Protein AF-A0A2V6LLT9-F1 (afdb_monomer)

pLDDT: mean 80.74, std 19.32, range [32.03, 98.5]

Mean predicted aligned error: 10.78 Å

Solvent-accessible surface area (backbone atoms only — not comparable to full-atom values): 9450 Å² total; per-residue (Å²): 136,82,81,77,74,79,48,77,53,48,68,46,32,40,30,73,64,43,74,50,76,78,40,70,32,91,60,47,46,80,47,66,56,68,59,28,64,49,43,98,87,70,46,30,59,58,36,36,39,42,42,80,64,86,60,59,28,37,36,35,28,52,43,62,43,64,90,54,88,92,55,76,68,44,89,43,55,33,38,48,73,40,81,64,55,72,69,53,44,52,29,31,70,67,47,40,85,53,18,36,36,25,70,44,46,79,47,93,55,100,63,61,52,29,30,44,42,53,33,30,43,65,90,44,70,48,38,30,33,39,43,31,29,39,72,45,54,45,66,62,81,84,80,80,83,80,82,85,83,77,88,81,85,82,84,80,79,82,78,134

Foldseek 3Di:
DDPPDDQAFWFFKKAPKDWFFPDADPQWDKDADRMFGQDPVRWYWGIKIDGVDDDKIKTFIQQQQDPDPPDDGDGWGFIAIDPDDPVQRVCLCVVHQFFYFRTWAWDDDPAATKTWTWTTDNVDTGTTTMIGIHTDGRHDDDDDDDDDDDDDDDDDDDDD

Secondary structure (DSSP, 8-state):
-------EEEEEEEEEEEEEEEEE-TTEEEE--SEEEPPTTS-EEEEEEEESSSS-EEEEEEE---SSTTPPPP-EEEEEEESS-HHHHHHHHHT-TT-B-SB-EEE--SSSEEEEEEEE-SS-EEEEEEEEEEEEEEE---------------------

Structure (mmCIF, N/CA/C/O backbone):
data_AF-A0A2V6LLT9-F1
#
_entry.id   AF-A0A2V6LLT9-F1
#
loop_
_atom_site.group_PDB
_atom_site.id
_atom_site.type_symbol
_atom_site.label_atom_id
_atom_site.label_alt_id
_atom_site.label_comp_id
_atom_site.label_asym_id
_atom_site.label_entity_id
_atom_site.label_seq_id
_atom_site.pdbx_PDB_ins_code
_atom_site.Cartn_x
_atom_site.Cartn_y
_atom_site.Cartn_z
_atom_site.occupancy
_atom_site.B_iso_or_equiv
_atom_site.auth_seq_id
_atom_site.auth_comp_id
_atom_site.auth_asym_id
_atom_site.auth_atom_id
_atom_site.pdbx_PDB_model_num
ATOM 1 N N . MET A 1 1 ? 2.836 20.882 -29.263 1.00 32.03 1 MET A N 1
ATOM 2 C CA . MET A 1 1 ? 4.235 20.520 -28.957 1.00 32.03 1 MET A CA 1
ATOM 3 C C . MET A 1 1 ? 4.190 19.312 -28.043 1.00 32.03 1 MET A C 1
ATOM 5 O O . MET A 1 1 ? 3.667 19.417 -26.946 1.00 32.03 1 MET A O 1
ATOM 9 N N . THR A 1 2 ? 4.585 18.147 -28.542 1.00 34.12 2 THR A N 1
ATOM 10 C CA . THR A 1 2 ? 4.606 16.889 -27.787 1.00 34.12 2 THR A CA 1
ATOM 11 C C . THR A 1 2 ? 5.863 16.842 -26.930 1.00 34.12 2 THR A C 1
ATOM 13 O O . THR A 1 2 ? 6.966 16.782 -27.475 1.00 34.12 2 THR A O 1
ATOM 16 N N . ASP A 1 3 ? 5.696 16.882 -25.608 1.00 36.44 3 ASP A N 1
ATOM 17 C CA . ASP A 1 3 ? 6.772 16.623 -24.653 1.00 36.44 3 ASP A CA 1
ATOM 18 C C . ASP A 1 3 ? 7.380 15.249 -24.947 1.00 36.44 3 ASP A C 1
ATOM 20 O O . ASP A 1 3 ? 6.751 14.207 -24.742 1.00 36.44 3 ASP A O 1
ATOM 24 N N . LYS A 1 4 ? 8.617 15.239 -25.451 1.00 43.00 4 LYS A N 1
ATOM 25 C CA . LYS A 1 4 ? 9.421 14.020 -25.515 1.00 43.00 4 LYS A CA 1
ATOM 26 C C . LYS A 1 4 ? 9.695 13.589 -24.077 1.00 43.00 4 LYS A C 1
ATOM 28 O O . LYS A 1 4 ? 10.545 14.164 -23.399 1.00 43.00 4 LYS A O 1
ATOM 33 N N . GLN A 1 5 ? 8.946 12.591 -23.612 1.00 51.34 5 GLN A N 1
ATOM 34 C CA . GLN A 1 5 ? 9.247 11.866 -22.382 1.00 51.34 5 GLN A CA 1
ATOM 35 C C . GLN A 1 5 ? 10.705 11.400 -22.456 1.00 51.34 5 GLN A C 1
ATOM 37 O O . GLN A 1 5 ? 11.054 10.625 -23.340 1.00 51.34 5 GLN A O 1
ATOM 42 N N . LYS A 1 6 ? 11.563 11.916 -21.569 1.00 47.34 6 LYS A N 1
ATOM 43 C CA . LYS A 1 6 ? 12.966 11.493 -21.474 1.00 47.34 6 LYS A CA 1
ATOM 44 C C . LYS A 1 6 ? 13.022 9.980 -21.220 1.00 47.34 6 LYS A C 1
ATOM 46 O O . LYS A 1 6 ? 12.434 9.502 -20.255 1.00 47.34 6 LYS A O 1
ATOM 51 N N . GLU A 1 7 ? 13.713 9.253 -22.091 1.00 50.75 7 GLU A N 1
ATOM 52 C CA . GLU A 1 7 ? 13.955 7.807 -22.000 1.00 50.75 7 GLU A CA 1
ATOM 53 C C . GLU A 1 7 ? 15.229 7.567 -21.176 1.00 50.75 7 GLU A C 1
ATOM 55 O O . GLU A 1 7 ? 16.311 7.351 -21.712 1.00 50.75 7 GLU A O 1
ATOM 60 N N . ASP A 1 8 ? 15.117 7.707 -19.854 1.00 58.00 8 ASP A N 1
ATOM 61 C CA . ASP A 1 8 ? 16.240 7.755 -18.903 1.00 58.00 8 ASP A CA 1
ATOM 62 C C . ASP A 1 8 ? 16.444 6.453 -18.098 1.00 58.00 8 ASP A C 1
ATOM 64 O O . ASP A 1 8 ? 17.200 6.436 -17.129 1.00 58.00 8 ASP A O 1
ATOM 68 N N . GLY A 1 9 ? 15.780 5.354 -18.474 1.00 56.50 9 GLY A N 1
ATOM 69 C CA . GLY A 1 9 ? 15.863 4.060 -17.782 1.00 56.50 9 GLY A CA 1
ATOM 70 C C . GLY A 1 9 ? 14.919 3.913 -16.581 1.00 56.50 9 GLY A C 1
ATOM 71 O O . GLY A 1 9 ? 14.939 2.880 -15.896 1.00 56.50 9 GLY A O 1
ATOM 72 N N . LYS A 1 10 ? 14.058 4.902 -16.307 1.00 67.44 10 LYS A N 1
ATOM 73 C CA . LYS A 1 10 ? 13.124 4.860 -15.172 1.00 67.44 10 LYS A CA 1
ATOM 74 C C . LYS A 1 10 ? 11.855 4.076 -15.444 1.00 67.44 10 LYS A C 1
ATOM 76 O O . LYS A 1 10 ? 11.431 3.896 -16.586 1.00 67.44 10 LYS A O 1
ATOM 81 N N . ALA A 1 11 ? 11.255 3.596 -14.353 1.00 70.69 11 ALA A N 1
ATOM 82 C CA . ALA A 1 11 ? 9.984 2.892 -14.402 1.00 70.69 11 ALA A CA 1
ATOM 83 C C . ALA A 1 11 ? 8.877 3.856 -14.843 1.00 70.69 11 ALA A C 1
ATOM 85 O O . ALA A 1 11 ? 8.696 4.916 -14.249 1.00 70.69 11 ALA A O 1
ATOM 86 N N . PHE A 1 12 ? 8.160 3.475 -15.890 1.00 76.88 12 PHE A N 1
ATOM 87 C CA . PHE A 1 12 ? 7.071 4.238 -16.490 1.00 76.88 12 PHE A CA 1
ATOM 88 C C . PHE A 1 12 ? 5.708 3.587 -16.235 1.00 76.88 12 PHE A C 1
ATOM 90 O O . PHE A 1 12 ? 4.675 4.240 -16.359 1.00 76.88 12 PHE A O 1
ATOM 97 N N . GLU A 1 13 ? 5.711 2.307 -15.867 1.00 83.88 13 GLU A N 1
ATOM 98 C CA . GLU A 1 13 ? 4.502 1.512 -15.717 1.00 83.88 13 GLU A CA 1
ATOM 99 C C . GLU A 1 13 ? 4.680 0.444 -14.638 1.00 83.88 13 GLU A C 1
ATOM 101 O O . GLU A 1 13 ? 5.763 -0.143 -14.521 1.00 83.88 13 GLU A O 1
ATOM 106 N N . THR A 1 14 ? 3.611 0.169 -13.890 1.00 85.88 14 THR A N 1
ATOM 107 C CA . THR A 1 14 ? 3.461 -1.062 -13.105 1.00 85.88 14 THR A CA 1
ATOM 108 C C . THR A 1 14 ? 2.430 -1.963 -13.776 1.00 85.88 14 THR A C 1
ATOM 110 O O . THR A 1 14 ? 1.358 -1.503 -14.165 1.00 85.88 14 THR A O 1
ATOM 113 N N . PHE A 1 15 ? 2.757 -3.243 -13.936 1.00 88.19 15 PHE A N 1
ATOM 114 C CA . PHE A 1 15 ? 1.895 -4.219 -14.608 1.00 88.19 15 PHE A CA 1
ATOM 115 C C . PHE A 1 15 ? 2.006 -5.596 -13.947 1.00 88.19 15 PHE A C 1
ATOM 117 O O . PHE A 1 15 ? 2.871 -5.808 -13.094 1.00 88.19 15 PHE A O 1
ATOM 124 N N . ASN A 1 16 ? 1.117 -6.524 -14.321 1.00 90.06 16 ASN A N 1
ATOM 125 C CA . ASN A 1 16 ? 0.980 -7.844 -13.684 1.00 90.06 16 ASN A CA 1
ATOM 126 C C . ASN A 1 16 ? 0.833 -7.736 -12.157 1.00 90.06 16 ASN A C 1
ATOM 128 O O . ASN A 1 16 ? 1.507 -8.429 -11.401 1.00 90.06 16 ASN A O 1
ATOM 132 N N . ILE A 1 17 ? -0.017 -6.809 -11.702 1.00 91.81 17 ILE A N 1
ATOM 133 C CA . ILE A 1 17 ? -0.209 -6.561 -10.273 1.00 91.81 17 ILE A CA 1
ATOM 134 C C . ILE A 1 17 ? -1.022 -7.704 -9.661 1.00 91.81 17 ILE A C 1
ATOM 136 O O . ILE A 1 17 ? -2.233 -7.839 -9.875 1.00 91.81 17 ILE A O 1
ATOM 140 N N . GLU A 1 18 ? -0.365 -8.494 -8.829 1.00 93.62 18 GLU A N 1
ATOM 141 C CA . GLU A 1 18 ? -0.937 -9.571 -8.034 1.00 93.62 18 GLU A CA 1
ATOM 142 C C . GLU A 1 18 ? -0.957 -9.150 -6.566 1.00 93.62 18 GLU A C 1
ATOM 144 O O . GLU A 1 18 ? 0.010 -8.596 -6.047 1.00 93.62 18 GLU A O 1
ATOM 149 N N . ILE A 1 19 ? -2.092 -9.365 -5.902 1.00 95.50 19 ILE A N 1
ATOM 150 C CA . ILE A 1 19 ? -2.247 -9.045 -4.483 1.00 95.50 19 ILE A CA 1
ATOM 151 C C . ILE A 1 19 ? -2.846 -10.274 -3.830 1.00 95.50 19 ILE A C 1
ATOM 153 O O . ILE A 1 19 ? -3.975 -10.642 -4.152 1.00 95.50 19 ILE A O 1
ATOM 157 N N . ASP A 1 20 ? -2.065 -10.895 -2.959 1.00 96.69 20 ASP A N 1
ATOM 158 C CA . ASP A 1 20 ? -2.489 -12.015 -2.136 1.00 96.69 20 ASP A CA 1
ATOM 159 C C . ASP A 1 20 ? -2.851 -11.477 -0.753 1.00 96.69 20 ASP A C 1
ATOM 161 O O . ASP A 1 20 ? -2.015 -10.874 -0.074 1.00 96.69 20 ASP A O 1
ATOM 165 N N . VAL A 1 21 ? -4.120 -11.618 -0.381 1.00 98.00 21 VAL A N 1
ATOM 166 C CA . VAL A 1 21 ? -4.707 -10.977 0.795 1.00 98.00 21 VAL A CA 1
ATOM 167 C C . VAL A 1 21 ? -4.822 -12.001 1.909 1.00 98.00 21 VAL A C 1
ATOM 169 O O . VAL A 1 21 ? -5.647 -12.907 1.851 1.00 98.00 21 VAL A O 1
ATOM 172 N N . THR A 1 22 ? -4.038 -11.811 2.964 1.00 98.38 22 THR A N 1
ATOM 173 C CA . THR A 1 22 ? -4.168 -12.580 4.208 1.00 98.38 22 THR A CA 1
ATOM 174 C C . THR A 1 22 ? -5.267 -11.996 5.093 1.00 98.38 22 THR A C 1
ATOM 176 O O . THR A 1 22 ? -5.995 -12.726 5.760 1.00 98.38 22 THR A O 1
ATOM 179 N N . TYR A 1 23 ? -5.413 -10.671 5.092 1.00 98.44 23 TYR A N 1
ATOM 180 C CA . TYR A 1 23 ? -6.465 -9.968 5.811 1.00 98.44 23 TYR A CA 1
ATOM 181 C C . TYR A 1 23 ? -6.826 -8.661 5.102 1.00 98.44 23 TYR A C 1
ATOM 183 O O . TYR A 1 23 ? -5.951 -7.873 4.743 1.00 98.44 23 TYR A O 1
ATOM 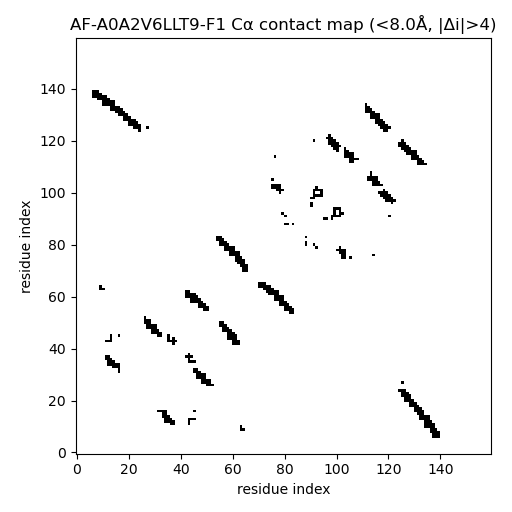191 N N . LEU A 1 24 ? -8.123 -8.395 4.979 1.00 98.31 24 LEU A N 1
ATOM 192 C CA . LEU A 1 24 ? -8.667 -7.098 4.597 1.00 98.31 24 LEU A CA 1
ATOM 193 C C . LEU A 1 24 ? -9.765 -6.741 5.590 1.00 98.31 24 LEU A C 1
ATOM 195 O O . LEU A 1 24 ? -10.681 -7.529 5.826 1.00 98.31 24 LEU A O 1
ATOM 199 N N . ASN A 1 25 ? -9.667 -5.552 6.171 1.00 97.88 25 ASN A N 1
ATOM 200 C CA . ASN A 1 25 ? -10.706 -5.044 7.045 1.00 97.88 25 ASN A CA 1
ATOM 201 C C . ASN A 1 25 ? -12.040 -4.952 6.275 1.00 97.88 25 ASN A C 1
ATOM 203 O O . ASN A 1 25 ? -12.059 -4.344 5.204 1.00 97.88 25 ASN A O 1
ATOM 207 N N . PRO A 1 26 ? -13.163 -5.484 6.798 1.00 96.81 26 PRO A N 1
ATOM 208 C CA . PRO A 1 26 ? -14.447 -5.497 6.087 1.00 96.81 26 PRO A CA 1
ATOM 209 C C . PRO A 1 26 ? -14.983 -4.112 5.701 1.00 96.81 26 PRO A C 1
ATOM 211 O O . PRO A 1 26 ? -15.849 -3.998 4.837 1.00 96.81 26 PRO A O 1
ATOM 214 N N . ARG A 1 27 ? -14.483 -3.046 6.339 1.00 96.56 27 ARG A N 1
ATOM 215 C CA . ARG A 1 27 ? -14.835 -1.657 6.021 1.00 96.56 27 ARG A CA 1
ATOM 216 C C . ARG A 1 27 ? -14.021 -1.076 4.869 1.00 96.56 27 ARG A C 1
ATOM 218 O O . ARG A 1 27 ? -14.160 0.108 4.585 1.00 96.56 27 ARG A O 1
ATOM 225 N N . TYR A 1 28 ? -13.169 -1.866 4.227 1.00 97.44 28 TYR A N 1
ATOM 226 C CA . TYR A 1 28 ? -12.280 -1.419 3.168 1.00 97.44 28 TYR A CA 1
ATOM 227 C C . TYR A 1 28 ? -12.490 -2.216 1.890 1.00 97.44 28 TYR A C 1
ATOM 229 O O . TYR A 1 28 ? -12.607 -3.438 1.901 1.00 97.44 28 TYR A O 1
ATOM 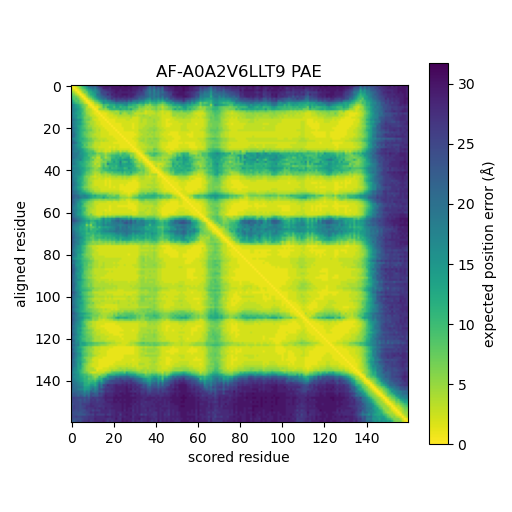237 N N . ALA A 1 29 ? -12.479 -1.502 0.771 1.00 96.94 29 ALA A N 1
ATOM 238 C CA . ALA A 1 29 ? -12.401 -2.077 -0.557 1.00 96.94 29 ALA A CA 1
ATOM 239 C C . ALA A 1 29 ? -10.968 -1.947 -1.078 1.00 96.94 29 ALA A C 1
ATOM 241 O O . ALA A 1 29 ? -10.376 -0.866 -1.031 1.00 96.94 29 ALA A O 1
ATOM 242 N N . LEU A 1 30 ? -10.429 -3.053 -1.589 1.00 96.62 30 LEU A N 1
ATOM 243 C CA . LEU A 1 30 ? -9.163 -3.084 -2.311 1.00 96.62 30 LEU A CA 1
ATOM 244 C C . LEU A 1 30 ? -9.431 -2.899 -3.805 1.00 96.62 30 LEU A C 1
ATOM 246 O O . LEU A 1 30 ? -10.150 -3.692 -4.412 1.00 96.62 30 LEU A O 1
ATOM 250 N N . SER A 1 31 ? -8.806 -1.894 -4.406 1.00 94.00 31 SER A N 1
ATOM 251 C CA . SER A 1 31 ? -8.809 -1.685 -5.852 1.00 94.00 31 SER A CA 1
ATOM 252 C C . SER A 1 31 ? -7.389 -1.677 -6.400 1.00 94.00 31 SER A C 1
ATOM 254 O O . SER A 1 31 ? -6.460 -1.164 -5.784 1.00 94.00 31 SER A O 1
ATOM 256 N N . LYS A 1 32 ? -7.220 -2.246 -7.591 1.00 87.56 32 LYS A N 1
ATOM 257 C CA . LYS A 1 32 ? -5.978 -2.196 -8.363 1.00 87.56 32 LYS A CA 1
ATOM 258 C C . LYS A 1 32 ? -6.317 -2.041 -9.834 1.00 87.56 32 LYS A C 1
ATOM 260 O O . LYS A 1 32 ? -7.307 -2.607 -10.301 1.00 87.56 32 LYS A O 1
ATOM 265 N N . GLN A 1 33 ? -5.486 -1.316 -10.567 1.00 73.69 33 GLN A N 1
ATOM 266 C CA . GLN A 1 33 ? -5.531 -1.364 -12.023 1.00 73.69 33 GLN A CA 1
ATOM 267 C C . GLN A 1 33 ? -4.653 -2.519 -12.507 1.00 73.69 33 GLN A C 1
ATOM 269 O O . GLN A 1 33 ? -3.710 -2.930 -11.831 1.00 73.69 33 GLN A O 1
ATOM 274 N N . ARG A 1 34 ? -4.973 -3.081 -13.676 1.00 63.25 34 ARG A N 1
ATOM 275 C CA . ARG A 1 34 ? -4.114 -4.104 -14.304 1.00 63.25 34 ARG A CA 1
ATOM 276 C C . ARG A 1 34 ? -2.771 -3.521 -14.744 1.00 63.25 34 ARG A C 1
ATOM 278 O O . ARG A 1 34 ? -1.771 -4.233 -14.755 1.00 63.25 34 ARG A O 1
ATOM 285 N N . VAL A 1 35 ? -2.795 -2.242 -15.101 1.00 65.94 35 VAL A N 1
ATOM 286 C CA . VAL A 1 35 ? -1.674 -1.436 -15.561 1.00 65.94 35 VAL A CA 1
ATOM 287 C C . VAL A 1 35 ? -1.839 -0.051 -14.951 1.00 65.94 35 VAL A C 1
ATOM 289 O O . VAL A 1 35 ? -2.922 0.517 -15.072 1.00 65.94 35 VAL A O 1
ATOM 292 N N . ASN A 1 36 ? -0.789 0.495 -14.340 1.00 76.25 36 ASN A N 1
ATOM 293 C CA . ASN A 1 36 ? -0.750 1.904 -13.956 1.00 76.25 36 ASN A CA 1
ATOM 294 C C . ASN A 1 36 ? 0.393 2.593 -14.687 1.00 76.25 36 ASN A C 1
ATOM 296 O O . ASN A 1 36 ? 1.554 2.204 -14.548 1.00 76.25 36 ASN A O 1
ATOM 300 N N . VAL A 1 37 ? 0.056 3.636 -15.440 1.00 71.81 37 VAL A N 1
ATOM 301 C CA . VAL A 1 37 ? 1.023 4.483 -16.136 1.00 71.81 37 VAL A CA 1
ATOM 302 C C . VAL A 1 37 ? 1.406 5.647 -15.235 1.00 71.81 37 VAL A C 1
ATOM 304 O O . VAL A 1 37 ? 0.567 6.201 -14.525 1.00 71.81 37 VAL A O 1
ATOM 307 N N . MET A 1 38 ? 2.679 6.030 -15.280 1.00 72.62 38 MET A N 1
ATOM 308 C CA . MET A 1 38 ? 3.202 7.146 -14.508 1.00 72.62 38 MET A CA 1
ATOM 309 C C . MET A 1 38 ? 2.379 8.416 -14.754 1.00 72.62 38 MET A C 1
ATOM 311 O O . MET A 1 38 ? 2.222 8.881 -15.885 1.00 72.62 38 MET A O 1
ATOM 315 N N . THR A 1 39 ? 1.878 8.998 -13.672 1.00 68.44 39 THR A N 1
ATOM 316 C CA . THR A 1 39 ? 1.099 10.237 -13.692 1.00 68.44 39 THR A CA 1
ATOM 317 C C . THR A 1 39 ? 1.973 11.442 -14.064 1.00 68.44 39 THR A C 1
ATOM 319 O O . THR A 1 39 ? 3.205 11.393 -14.015 1.00 68.44 39 THR A O 1
ATOM 322 N N . ALA A 1 40 ? 1.350 12.585 -14.376 1.00 65.06 40 ALA A N 1
ATOM 323 C CA . ALA A 1 40 ? 2.068 13.825 -14.709 1.00 65.06 40 ALA A CA 1
ATOM 324 C C . ALA A 1 40 ? 3.059 14.277 -13.614 1.00 65.06 40 ALA A C 1
ATOM 326 O O . ALA A 1 40 ? 4.101 14.856 -13.916 1.00 65.06 40 ALA A O 1
ATOM 327 N N . ASN A 1 41 ? 2.770 13.965 -12.346 1.00 64.19 41 ASN A N 1
ATOM 328 C CA . ASN A 1 41 ? 3.653 14.243 -11.209 1.00 64.19 41 ASN A CA 1
ATOM 329 C C . ASN A 1 41 ? 4.698 13.138 -10.943 1.00 64.19 41 ASN A C 1
ATOM 331 O O . ASN A 1 41 ? 5.383 13.185 -9.924 1.00 64.19 41 ASN A O 1
ATOM 335 N N . GLY A 1 42 ? 4.843 12.163 -11.843 1.00 67.19 42 GLY A N 1
ATOM 336 C CA . GLY A 1 42 ? 5.865 11.123 -11.757 1.00 67.19 42 GLY A CA 1
ATOM 337 C C . GLY A 1 42 ? 5.555 9.998 -10.768 1.00 67.19 42 GLY A C 1
ATOM 338 O O . GLY A 1 42 ? 6.472 9.273 -10.390 1.00 67.19 42 GLY A O 1
ATOM 339 N N . ARG A 1 43 ? 4.303 9.859 -10.315 1.00 76.62 43 ARG A N 1
ATOM 340 C CA . ARG A 1 43 ? 3.900 8.802 -9.379 1.00 76.62 43 ARG A CA 1
ATOM 341 C C . ARG A 1 43 ? 3.448 7.557 -10.128 1.00 76.62 43 ARG A C 1
ATOM 343 O O . ARG A 1 43 ? 2.824 7.638 -11.183 1.00 76.62 43 ARG A O 1
ATOM 350 N N . LEU A 1 44 ? 3.750 6.411 -9.536 1.00 86.44 44 LEU A N 1
ATOM 351 C CA . LEU A 1 44 ? 3.278 5.107 -9.971 1.00 86.44 44 LEU A CA 1
ATOM 352 C C . LEU A 1 44 ? 2.511 4.479 -8.817 1.00 86.44 44 LEU A C 1
ATOM 354 O O . LEU A 1 44 ? 3.102 3.886 -7.916 1.00 86.44 44 LEU A O 1
ATOM 358 N N . ASP A 1 45 ? 1.200 4.661 -8.825 1.00 88.88 45 ASP A N 1
ATOM 359 C CA . ASP A 1 45 ? 0.324 4.029 -7.849 1.00 88.88 45 ASP A CA 1
ATOM 360 C C . ASP A 1 45 ? 0.086 2.564 -8.280 1.00 88.88 45 ASP A C 1
ATOM 362 O O . ASP A 1 45 ? 0.090 2.240 -9.464 1.00 88.88 45 ASP A O 1
ATOM 366 N N . VAL A 1 46 ? -0.000 1.644 -7.322 1.00 92.62 46 VAL A N 1
ATOM 367 C CA . VAL A 1 46 ? -0.041 0.185 -7.539 1.00 92.62 46 VAL A CA 1
ATOM 368 C C . VAL A 1 46 ? -1.402 -0.366 -7.138 1.00 92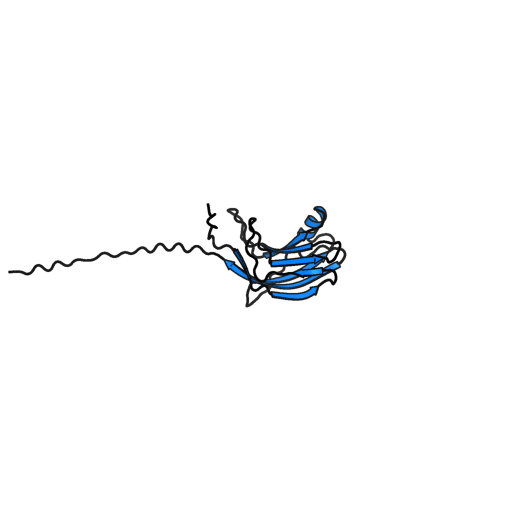.62 46 VAL A C 1
ATOM 370 O O . VAL A 1 46 ? -2.015 -1.137 -7.875 1.00 92.62 46 VAL A O 1
ATOM 373 N N . PHE A 1 47 ? -1.887 0.042 -5.968 1.00 94.81 47 PHE A N 1
ATOM 374 C CA . PHE A 1 47 ? -3.191 -0.339 -5.445 1.00 94.81 47 PHE A CA 1
ATOM 375 C C . PHE A 1 47 ? -3.716 0.736 -4.497 1.00 94.81 47 PHE A C 1
ATOM 377 O O . PHE A 1 47 ? -2.952 1.552 -3.977 1.00 94.81 47 PHE A O 1
ATOM 384 N N . GLU A 1 48 ? -5.013 0.686 -4.230 1.00 96.19 48 GLU A N 1
ATOM 385 C CA . GLU A 1 48 ? -5.692 1.570 -3.296 1.00 96.19 48 GLU A CA 1
ATOM 386 C C . GLU A 1 48 ? -6.556 0.771 -2.322 1.00 96.19 48 GLU A C 1
ATOM 388 O O . GLU A 1 48 ? -7.157 -0.244 -2.678 1.00 96.19 48 GLU A O 1
ATOM 393 N N . LEU A 1 49 ? -6.640 1.263 -1.090 1.00 97.31 49 LEU A N 1
ATOM 394 C CA . LEU A 1 49 ? -7.571 0.802 -0.069 1.00 97.31 49 LEU A CA 1
ATOM 395 C C . LEU A 1 49 ? -8.484 1.965 0.300 1.00 97.31 49 LEU A C 1
ATOM 397 O O . LEU A 1 49 ? -8.045 2.960 0.886 1.00 97.31 49 LEU A O 1
ATOM 401 N N . ASN A 1 50 ? -9.761 1.819 -0.027 1.00 96.94 50 ASN A N 1
ATOM 402 C CA . ASN A 1 50 ? -10.765 2.854 0.155 1.00 96.94 50 ASN A CA 1
ATOM 403 C C . ASN A 1 50 ? -11.780 2.417 1.221 1.00 96.94 50 ASN A C 1
ATOM 405 O O . ASN A 1 50 ? -12.348 1.330 1.097 1.00 96.94 50 ASN A O 1
ATOM 409 N N . PRO A 1 51 ? -12.022 3.222 2.271 1.00 96.19 51 PRO A N 1
ATOM 410 C CA . PRO A 1 51 ? -13.010 2.876 3.280 1.00 96.19 51 PRO A CA 1
ATOM 411 C C . PRO A 1 51 ? -14.422 3.033 2.705 1.00 96.19 51 PRO A C 1
ATOM 413 O O . PRO A 1 51 ? -14.706 4.004 1.999 1.00 96.19 51 PRO A O 1
ATOM 416 N N . SER A 1 52 ? -15.329 2.126 3.062 1.00 92.00 52 SER A N 1
ATOM 417 C CA . SER A 1 52 ? -16.747 2.164 2.679 1.00 92.00 52 SER A CA 1
ATOM 418 C C . SER A 1 52 ? -17.538 3.283 3.373 1.00 92.00 52 SER A C 1
ATOM 420 O O . SER A 1 52 ? -18.679 3.550 3.006 1.00 92.00 52 SER A O 1
ATOM 422 N N . GLY A 1 53 ? -16.935 3.973 4.347 1.00 88.12 53 GLY A N 1
ATOM 423 C CA . GLY A 1 53 ? -17.530 5.109 5.048 1.00 88.12 53 GLY A CA 1
ATOM 424 C C . GLY A 1 53 ? -16.512 6.189 5.424 1.00 88.12 53 GLY A C 1
ATOM 425 O O . GLY A 1 53 ? -15.691 6.639 4.613 1.00 88.12 53 GLY A O 1
ATOM 426 N N . GLY A 1 54 ? -16.589 6.649 6.674 1.00 86.31 54 GLY A N 1
ATOM 427 C CA . GLY A 1 54 ? -15.572 7.516 7.266 1.00 86.31 54 GLY A CA 1
ATOM 428 C C . GLY A 1 54 ? -14.285 6.740 7.547 1.00 86.31 54 GLY A C 1
ATOM 429 O O . GLY A 1 54 ? -14.342 5.585 7.956 1.00 86.31 54 GLY A O 1
ATOM 430 N N . GLY A 1 55 ? -13.128 7.366 7.328 1.00 90.44 55 GLY A N 1
ATOM 431 C CA . GLY A 1 55 ? -11.832 6.767 7.646 1.00 90.44 55 GLY A CA 1
ATOM 432 C C . GLY A 1 55 ? -10.708 7.176 6.693 1.00 90.44 55 GLY A C 1
ATOM 433 O O . GLY A 1 55 ? -10.955 7.861 5.691 1.00 90.44 55 GLY A O 1
ATOM 434 N N . PRO A 1 56 ? -9.465 6.766 7.004 1.00 96.38 56 PRO A N 1
ATOM 435 C CA . PRO A 1 56 ? -8.334 6.956 6.114 1.00 96.38 56 PRO A CA 1
ATOM 436 C C . PRO A 1 56 ? -8.476 6.117 4.848 1.00 96.38 56 PRO A C 1
ATOM 438 O O . PRO A 1 56 ? -8.994 5.006 4.893 1.00 96.38 56 PRO A O 1
ATOM 441 N N . SER A 1 57 ? -7.955 6.637 3.742 1.00 97.12 57 SER A N 1
ATOM 442 C CA . SER A 1 57 ? -7.703 5.876 2.505 1.00 97.12 57 SER A CA 1
ATOM 443 C C . SER A 1 57 ? -6.201 5.703 2.327 1.00 97.12 57 SER A C 1
ATOM 445 O O . SER A 1 57 ? -5.427 6.508 2.855 1.00 97.12 57 SER A O 1
ATOM 447 N N . PHE A 1 58 ? -5.787 4.664 1.610 1.00 97.62 58 PHE A N 1
ATOM 448 C CA . PHE A 1 58 ? -4.376 4.337 1.438 1.00 97.62 58 PHE A CA 1
ATOM 449 C C . PHE A 1 58 ? -4.051 4.040 -0.014 1.00 97.62 58 PHE A C 1
ATOM 451 O O . PHE A 1 58 ? -4.848 3.413 -0.705 1.00 97.62 58 PHE A O 1
ATOM 458 N N . ILE A 1 59 ? -2.869 4.461 -0.456 1.00 95.50 59 ILE A N 1
ATOM 459 C CA . ILE A 1 59 ? -2.379 4.203 -1.811 1.00 95.50 59 ILE A CA 1
ATOM 460 C C . ILE A 1 59 ? -0.986 3.602 -1.708 1.00 95.50 59 ILE A C 1
ATOM 462 O O . ILE A 1 59 ? -0.090 4.225 -1.138 1.00 95.50 59 ILE A O 1
ATOM 466 N N . GLY A 1 60 ? -0.803 2.405 -2.261 1.00 94.88 60 GLY A N 1
ATOM 467 C CA . GLY A 1 60 ? 0.522 1.836 -2.462 1.00 94.88 60 GLY A CA 1
ATOM 468 C C . GLY A 1 60 ? 1.180 2.484 -3.668 1.00 94.88 60 GLY A C 1
ATOM 469 O O . GLY A 1 60 ? 0.681 2.351 -4.778 1.00 94.88 60 GLY A O 1
ATOM 470 N N . ARG A 1 61 ? 2.292 3.181 -3.457 1.00 92.12 61 ARG A N 1
ATOM 471 C CA . ARG A 1 61 ? 3.061 3.897 -4.472 1.00 92.12 61 ARG A CA 1
ATOM 472 C C . ARG A 1 61 ? 4.428 3.253 -4.638 1.00 92.12 61 ARG A C 1
ATOM 474 O O . ARG A 1 61 ? 5.182 3.103 -3.681 1.00 92.12 61 ARG A O 1
ATOM 481 N N . TRP A 1 62 ? 4.788 2.972 -5.880 1.00 89.56 62 TRP A N 1
ATOM 482 C CA . TRP A 1 62 ? 6.160 2.678 -6.248 1.00 89.56 62 TRP A CA 1
ATOM 483 C C . TRP A 1 62 ? 7.019 3.947 -6.165 1.00 89.56 62 TRP A C 1
ATOM 485 O O . TRP A 1 62 ? 6.830 4.887 -6.942 1.00 89.56 62 TRP A O 1
ATOM 495 N N . ASP A 1 63 ? 7.969 3.974 -5.230 1.00 78.81 63 ASP A N 1
ATOM 496 C CA . ASP A 1 63 ? 9.019 4.989 -5.183 1.00 78.81 63 ASP A CA 1
ATOM 497 C C . ASP A 1 63 ? 10.257 4.452 -5.907 1.00 78.81 63 ASP A C 1
ATOM 499 O O . ASP A 1 63 ? 11.050 3.685 -5.362 1.00 78.81 63 ASP A O 1
ATOM 503 N N . GLY A 1 64 ? 10.343 4.799 -7.193 1.00 66.31 64 GLY A N 1
ATOM 504 C CA . GLY A 1 64 ? 11.265 4.226 -8.171 1.00 66.31 64 GLY A CA 1
ATOM 505 C C . GLY A 1 64 ? 12.415 5.119 -8.619 1.00 66.31 64 GLY A C 1
ATOM 506 O O . GLY A 1 64 ? 12.987 4.838 -9.672 1.00 66.31 64 GLY A O 1
ATOM 507 N N . GLY A 1 65 ? 12.723 6.190 -7.881 1.00 56.97 65 GLY A N 1
ATOM 508 C CA . GLY A 1 65 ? 13.873 7.060 -8.143 1.00 56.97 65 G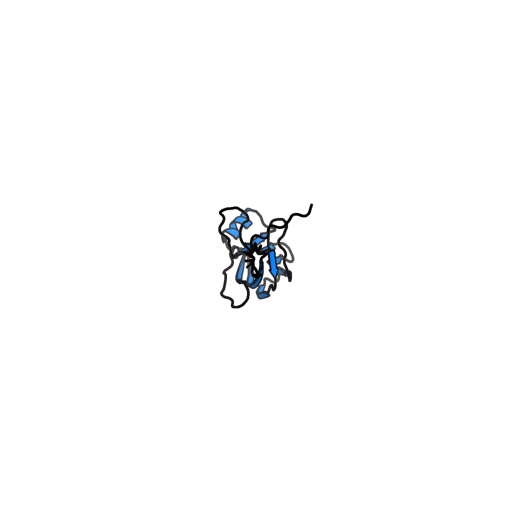LY A CA 1
ATOM 509 C C . GLY A 1 65 ? 13.500 8.470 -8.601 1.00 56.97 65 GLY A C 1
ATOM 510 O O . GLY A 1 65 ? 13.036 8.694 -9.724 1.00 56.97 65 GLY A O 1
ATOM 511 N N . SER A 1 66 ? 13.773 9.453 -7.738 1.00 52.91 66 SER A N 1
ATOM 512 C CA . SER A 1 66 ? 13.595 10.879 -8.036 1.00 52.91 66 SER A CA 1
ATOM 513 C C . SER A 1 66 ? 14.356 11.308 -9.296 1.00 52.91 66 SER A C 1
ATOM 515 O O . SER A 1 66 ? 15.468 10.850 -9.546 1.00 52.91 66 SER A O 1
ATOM 517 N N . ARG A 1 67 ? 13.756 12.195 -10.106 1.00 55.91 67 ARG A N 1
ATOM 518 C CA . ARG A 1 67 ? 14.392 12.865 -11.265 1.00 55.91 67 ARG A CA 1
ATOM 519 C C . ARG A 1 67 ? 15.423 13.920 -10.866 1.00 55.91 67 ARG A C 1
ATOM 521 O O . ARG A 1 67 ? 16.085 14.466 -11.744 1.00 55.91 67 ARG A O 1
ATOM 528 N N . ASP A 1 68 ? 15.555 14.190 -9.574 1.00 57.75 68 ASP A N 1
ATOM 529 C CA . ASP A 1 68 ? 16.522 15.150 -9.067 1.00 57.75 68 ASP A CA 1
ATOM 530 C C . ASP A 1 68 ? 17.946 14.589 -9.203 1.00 57.75 68 ASP A C 1
ATOM 532 O O . ASP A 1 68 ? 18.226 13.497 -8.689 1.00 57.75 68 ASP A O 1
ATOM 536 N N . PRO A 1 69 ? 18.866 15.326 -9.849 1.00 54.94 69 PRO A N 1
ATOM 537 C CA . PRO A 1 69 ? 20.276 14.968 -9.875 1.00 54.94 69 PRO A CA 1
ATOM 538 C C . PRO A 1 69 ? 20.815 14.758 -8.453 1.00 54.94 69 PRO A C 1
ATOM 540 O O . PRO A 1 69 ? 20.608 15.594 -7.574 1.00 54.94 69 PRO A O 1
ATOM 543 N N . GLY A 1 70 ? 21.503 13.637 -8.221 1.00 59.62 70 GLY A N 1
ATOM 544 C CA . GLY A 1 70 ? 22.147 13.330 -6.939 1.00 59.62 70 GLY A CA 1
ATOM 545 C C . GLY A 1 70 ? 21.280 12.597 -5.908 1.00 59.62 70 GLY A C 1
ATOM 546 O O . GLY A 1 70 ? 21.766 12.328 -4.812 1.00 59.62 70 GLY A O 1
ATOM 547 N N . LYS A 1 71 ? 20.028 12.232 -6.225 1.00 60.28 71 LYS A N 1
ATOM 548 C CA . LYS A 1 71 ? 19.223 11.369 -5.345 1.00 60.28 71 LYS A CA 1
ATOM 549 C C . LYS A 1 71 ? 19.411 9.891 -5.680 1.00 60.28 71 LYS A C 1
ATOM 551 O O . LYS A 1 71 ? 19.271 9.483 -6.828 1.00 60.28 71 LYS A O 1
ATOM 556 N N . THR A 1 72 ? 19.684 9.085 -4.655 1.00 61.75 72 THR A N 1
ATOM 557 C CA . THR A 1 72 ? 19.724 7.621 -4.752 1.00 61.75 72 THR A CA 1
ATOM 558 C C . THR A 1 72 ? 18.363 7.086 -5.187 1.00 61.75 72 THR A C 1
ATOM 560 O O . THR A 1 72 ? 17.335 7.473 -4.623 1.00 61.75 72 THR A O 1
ATOM 563 N N . GLU A 1 73 ? 18.349 6.189 -6.174 1.00 64.75 73 GLU A N 1
ATOM 564 C CA . GLU A 1 73 ? 17.123 5.492 -6.547 1.00 64.75 73 GLU A CA 1
ATOM 565 C C . GLU A 1 73 ? 16.644 4.627 -5.383 1.00 64.75 73 GLU A C 1
ATOM 567 O O . GLU A 1 73 ? 17.385 3.797 -4.854 1.00 64.75 73 GLU A O 1
ATOM 572 N N . ARG A 1 74 ? 15.388 4.829 -4.989 1.00 70.88 74 ARG A N 1
ATOM 573 C CA . ARG A 1 74 ? 14.685 3.911 -4.102 1.00 70.88 74 ARG A CA 1
ATOM 574 C C . ARG A 1 74 ? 13.955 2.873 -4.935 1.00 70.88 74 ARG A C 1
ATOM 576 O O . ARG A 1 74 ? 13.693 3.060 -6.128 1.00 70.88 74 ARG A O 1
ATOM 583 N N . HIS A 1 75 ? 13.736 1.722 -4.323 1.00 80.12 75 HIS A N 1
ATOM 584 C CA . HIS A 1 75 ? 13.125 0.568 -4.964 1.00 80.12 75 HIS A CA 1
ATOM 585 C C . HIS A 1 75 ? 12.065 -0.024 -4.046 1.00 80.12 75 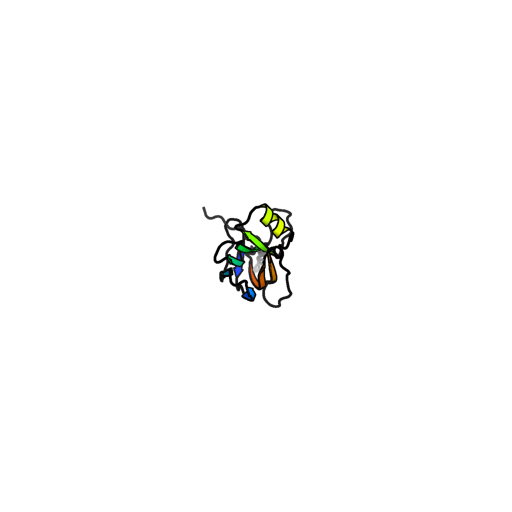HIS A C 1
ATOM 587 O O . HIS A 1 75 ? 12.002 -1.246 -3.853 1.00 80.12 75 HIS A O 1
ATOM 593 N N . ASP A 1 76 ? 11.249 0.864 -3.498 1.00 87.12 76 ASP A N 1
ATOM 594 C CA . ASP A 1 76 ? 10.360 0.572 -2.392 1.00 87.12 76 ASP A CA 1
ATOM 595 C C . ASP A 1 76 ? 8.911 0.786 -2.822 1.00 87.12 76 ASP A C 1
ATOM 597 O O . ASP A 1 76 ? 8.581 1.680 -3.605 1.00 87.12 76 ASP A O 1
ATOM 601 N N . LEU A 1 77 ? 8.039 -0.081 -2.321 1.00 92.50 77 LEU A N 1
ATOM 602 C CA . LEU A 1 77 ? 6.608 0.158 -2.334 1.00 92.50 77 LEU A CA 1
ATOM 603 C C . LEU A 1 77 ? 6.273 0.870 -1.023 1.00 92.50 77 LEU A C 1
ATOM 605 O O . LEU A 1 77 ? 6.263 0.241 0.032 1.00 92.50 77 LEU A O 1
ATOM 609 N N . ASP A 1 78 ? 6.021 2.170 -1.081 1.00 94.25 78 ASP A N 1
ATOM 610 C CA . ASP A 1 78 ? 5.585 2.942 0.080 1.00 94.25 78 ASP A CA 1
ATOM 611 C C . ASP A 1 78 ? 4.066 3.075 0.070 1.00 94.25 78 ASP A C 1
ATOM 613 O O . ASP A 1 78 ? 3.451 3.254 -0.978 1.00 94.25 78 ASP A O 1
ATOM 617 N N . ILE A 1 79 ? 3.442 3.042 1.239 1.00 96.12 79 ILE A N 1
ATOM 618 C CA . ILE A 1 79 ? 2.015 3.315 1.386 1.00 96.12 79 ILE A CA 1
ATOM 619 C C . ILE A 1 79 ? 1.844 4.766 1.826 1.00 96.12 79 ILE A C 1
ATOM 621 O O . ILE A 1 79 ? 2.440 5.191 2.811 1.00 96.12 79 ILE A O 1
ATOM 625 N N . ASP A 1 80 ? 1.025 5.544 1.128 1.00 95.38 80 ASP A N 1
ATOM 626 C CA . ASP A 1 80 ? 0.596 6.877 1.557 1.00 95.38 80 ASP A CA 1
ATOM 627 C C . ASP A 1 80 ? -0.788 6.796 2.230 1.00 95.38 80 ASP A C 1
ATOM 629 O O . ASP A 1 80 ? -1.613 5.965 1.855 1.00 95.38 80 ASP A O 1
ATOM 633 N N . ILE A 1 81 ? -1.065 7.686 3.194 1.00 97.44 81 ILE A N 1
ATOM 634 C CA . ILE A 1 81 ? -2.366 7.807 3.880 1.00 97.44 81 ILE A CA 1
ATOM 635 C C . ILE A 1 81 ? -3.060 9.132 3.529 1.00 97.44 81 ILE A C 1
ATOM 637 O O . ILE A 1 81 ? -2.451 10.206 3.561 1.00 97.44 81 ILE A O 1
ATOM 641 N N . TYR A 1 82 ? -4.361 9.064 3.257 1.00 96.12 82 TYR A N 1
ATOM 642 C CA . TYR A 1 82 ? -5.216 10.173 2.830 1.00 96.12 82 TYR A CA 1
ATOM 643 C C . TYR A 1 82 ? -6.494 10.249 3.671 1.00 96.12 82 TYR A C 1
ATOM 645 O O . TYR A 1 82 ? -6.790 9.348 4.453 1.00 96.12 82 TYR A O 1
ATOM 653 N N . ARG A 1 83 ? -7.262 11.340 3.513 1.00 95.75 83 ARG A N 1
ATOM 654 C CA . ARG A 1 83 ? -8.479 11.646 4.303 1.00 95.75 83 ARG A CA 1
ATOM 655 C C . ARG A 1 83 ? -8.224 11.727 5.817 1.00 95.75 83 ARG A C 1
ATOM 657 O O . ARG A 1 83 ? -9.080 11.402 6.630 1.00 95.75 83 ARG A O 1
ATOM 664 N N . VAL A 1 84 ? -7.035 12.194 6.189 1.00 96.06 84 VAL A N 1
ATOM 665 C CA . VAL A 1 84 ? -6.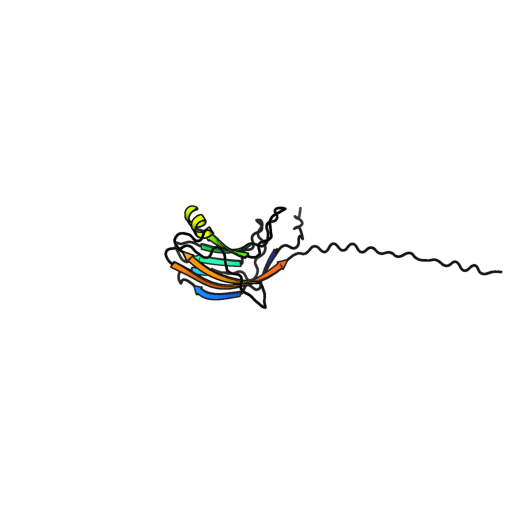598 12.379 7.577 1.00 96.06 84 VAL A CA 1
ATOM 666 C C . VAL A 1 84 ? -5.903 13.726 7.751 1.00 96.06 84 VAL A C 1
ATOM 668 O O . VAL A 1 84 ? -5.444 14.337 6.784 1.00 96.06 84 VAL A O 1
ATOM 671 N N . SER A 1 85 ? -5.779 14.184 8.996 1.00 97.00 85 SER A N 1
ATOM 672 C CA . SER A 1 85 ? -5.021 15.396 9.317 1.00 97.00 85 SER A CA 1
ATOM 673 C C . SER A 1 85 ? -3.530 15.254 8.977 1.00 97.00 85 SER A C 1
ATOM 675 O O . SER A 1 85 ? -2.959 14.161 9.008 1.00 97.00 85 SER A O 1
ATOM 677 N N . ARG A 1 86 ? -2.839 16.382 8.754 1.00 97.12 86 ARG A N 1
ATOM 678 C CA . ARG A 1 86 ? -1.373 16.402 8.552 1.00 97.12 86 ARG A CA 1
ATOM 679 C C . ARG A 1 86 ? -0.608 15.744 9.706 1.00 97.12 86 ARG A C 1
ATOM 681 O O . ARG A 1 86 ? 0.408 15.089 9.484 1.00 97.12 86 ARG A O 1
ATOM 688 N N . GLY A 1 87 ? -1.105 15.890 10.936 1.00 97.81 87 GLY A N 1
ATOM 689 C CA . GLY A 1 87 ? -0.522 15.243 12.111 1.00 97.81 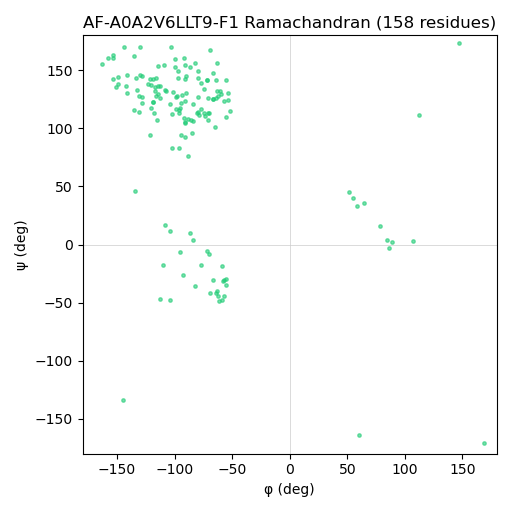87 GLY A CA 1
ATOM 690 C C . GLY A 1 87 ? -0.585 13.716 12.030 1.00 97.81 87 GLY A C 1
ATOM 691 O O . GLY A 1 87 ? 0.389 13.047 12.360 1.00 97.81 87 GLY A O 1
ATOM 692 N N . GLN A 1 88 ? -1.697 13.163 11.540 1.00 97.38 88 GLN A N 1
ATOM 693 C CA . GLN A 1 88 ? -1.841 11.723 11.310 1.00 97.38 88 GLN A CA 1
ATOM 694 C C . GLN A 1 88 ? -0.958 11.241 10.159 1.00 97.38 88 GLN A C 1
ATOM 696 O O . GLN A 1 88 ? -0.284 10.232 10.323 1.00 97.38 88 GLN A O 1
ATOM 701 N N . GLN A 1 89 ? -0.863 11.990 9.054 1.00 97.81 89 GLN A N 1
ATOM 702 C CA . GLN A 1 89 ? 0.066 11.655 7.964 1.00 97.81 89 GLN A CA 1
ATOM 703 C C . GLN A 1 89 ? 1.510 11.559 8.465 1.00 97.81 89 GLN A C 1
ATOM 705 O O . GLN A 1 89 ? 2.222 10.615 8.136 1.00 97.81 89 GLN A O 1
ATOM 710 N N . ARG A 1 90 ? 1.948 12.518 9.293 1.00 97.62 90 ARG A N 1
ATOM 711 C CA . ARG A 1 90 ? 3.292 12.506 9.886 1.00 97.62 90 ARG A CA 1
ATOM 712 C C . ARG A 1 90 ? 3.504 11.293 10.790 1.00 97.62 90 ARG A C 1
ATOM 714 O O . ARG A 1 90 ? 4.554 10.671 10.698 1.00 97.62 90 ARG A O 1
ATOM 721 N N . ARG A 1 91 ? 2.530 10.961 11.642 1.00 98.00 91 ARG A N 1
ATOM 722 C CA . ARG A 1 91 ? 2.614 9.782 12.519 1.00 98.00 91 ARG A CA 1
ATOM 723 C C . ARG A 1 91 ? 2.660 8.485 11.726 1.00 98.00 91 ARG A C 1
ATOM 725 O O . ARG A 1 91 ? 3.481 7.636 12.032 1.00 98.00 91 ARG A O 1
ATOM 732 N N . PHE A 1 92 ? 1.856 8.375 10.673 1.00 97.69 92 PHE A N 1
ATOM 733 C CA . PHE A 1 92 ? 1.869 7.220 9.784 1.00 97.69 92 PHE A CA 1
ATOM 734 C C . PHE A 1 92 ? 3.215 7.038 9.089 1.00 97.69 92 PHE A C 1
ATOM 736 O O . PHE A 1 92 ? 3.803 5.965 9.174 1.00 97.69 92 PHE A O 1
ATOM 743 N N . LYS A 1 93 ? 3.762 8.115 8.513 1.00 95.94 93 LYS A N 1
ATOM 744 C CA . LYS A 1 93 ? 5.096 8.096 7.894 1.00 95.94 93 LYS A CA 1
ATOM 745 C C . LYS A 1 93 ? 6.203 7.662 8.854 1.00 95.94 93 LYS A C 1
ATOM 747 O O . LYS A 1 93 ? 7.195 7.097 8.421 1.00 95.94 93 LYS A O 1
ATOM 752 N N . LYS A 1 94 ? 6.046 7.949 10.146 1.00 96.31 94 LYS A N 1
ATOM 753 C CA . LYS A 1 94 ? 7.023 7.607 11.184 1.00 96.31 94 LYS A CA 1
ATOM 754 C C . LYS A 1 94 ? 6.736 6.296 11.920 1.00 96.31 94 LYS A C 1
ATOM 756 O O . LYS A 1 94 ? 7.547 5.904 12.748 1.00 96.31 94 LYS A O 1
ATOM 761 N N . GLY A 1 95 ? 5.599 5.648 11.665 1.00 96.06 95 GLY A N 1
ATOM 762 C CA . GLY A 1 95 ? 5.174 4.471 12.424 1.00 96.06 95 GLY A CA 1
ATOM 763 C C . GLY A 1 95 ? 4.882 4.757 13.907 1.00 96.06 95 GLY A C 1
ATOM 764 O O . GLY A 1 95 ? 5.215 3.960 14.777 1.00 96.06 95 GLY A O 1
ATOM 765 N N . GLU A 1 96 ? 4.329 5.929 14.231 1.00 97.19 96 GLU A N 1
ATOM 766 C CA . GLU A 1 96 ? 4.112 6.368 15.616 1.00 97.19 96 GLU A CA 1
ATOM 767 C C . GLU A 1 96 ? 2.665 6.153 16.085 1.00 97.19 96 GLU A C 1
ATOM 769 O O . GLU A 1 96 ? 1.717 6.271 15.311 1.00 97.19 96 GLU A O 1
ATOM 774 N N . ARG A 1 97 ? 2.477 5.968 17.401 1.00 95.44 97 ARG A N 1
ATOM 775 C CA . ARG A 1 97 ? 1.161 5.915 18.075 1.00 95.44 97 ARG A CA 1
ATOM 776 C C . ARG A 1 97 ? 0.193 4.875 17.493 1.00 95.44 97 ARG A C 1
ATOM 778 O O . ARG A 1 97 ? -0.986 5.169 17.354 1.00 95.44 97 ARG A O 1
ATOM 785 N N . GLY A 1 98 ? 0.691 3.693 17.136 1.00 96.06 98 GLY A N 1
ATOM 786 C CA . GLY A 1 98 ? -0.125 2.597 16.598 1.00 96.06 98 GLY A CA 1
ATOM 787 C C . GLY A 1 98 ? -0.348 2.647 15.084 1.00 96.06 98 GLY A C 1
ATOM 788 O O . GLY A 1 98 ? -0.930 1.724 14.528 1.00 96.06 98 GLY A O 1
ATOM 789 N N . TYR A 1 99 ? 0.145 3.678 14.391 1.00 97.88 99 TYR A N 1
ATOM 790 C CA . TYR A 1 99 ? 0.222 3.639 12.934 1.00 97.88 99 TYR A CA 1
ATOM 791 C C . TYR A 1 99 ? 1.399 2.769 12.472 1.00 97.88 99 TYR A C 1
ATOM 793 O O . TYR A 1 99 ? 2.495 2.884 13.015 1.00 97.88 99 TYR A O 1
ATOM 801 N N . SER A 1 100 ? 1.207 1.966 11.427 1.00 96.94 100 SER A N 1
ATOM 802 C CA . SER A 1 100 ? 2.278 1.206 10.765 1.00 96.94 100 SER A CA 1
ATOM 803 C C . SER A 1 100 ? 1.934 0.916 9.302 1.00 96.94 100 SER A C 1
ATOM 805 O O . SER A 1 100 ? 0.770 0.981 8.914 1.00 96.94 100 SER A O 1
ATOM 807 N N . GLY A 1 101 ? 2.947 0.594 8.492 1.00 94.94 101 GLY A N 1
ATOM 808 C CA . GLY A 1 101 ? 2.763 0.159 7.102 1.00 94.94 101 GLY A CA 1
ATOM 809 C C . GLY A 1 101 ? 3.149 1.177 6.030 1.00 94.94 101 GLY A C 1
ATOM 810 O O . GLY A 1 101 ? 2.985 0.873 4.856 1.00 94.94 101 GLY A O 1
ATOM 811 N N . HIS A 1 102 ? 3.678 2.355 6.394 1.00 96.31 102 HIS A N 1
ATOM 812 C CA . HIS A 1 102 ? 4.203 3.316 5.412 1.00 96.31 102 HIS A CA 1
ATOM 813 C C . HIS A 1 102 ? 5.329 2.712 4.564 1.00 96.31 102 HIS A C 1
ATOM 815 O O . HIS A 1 102 ? 5.282 2.810 3.345 1.00 96.31 102 HIS A O 1
ATOM 821 N N . HIS A 1 103 ? 6.300 2.060 5.205 1.00 93.69 103 HIS A N 1
ATOM 822 C CA . HIS A 1 103 ? 7.356 1.320 4.521 1.00 93.69 103 HIS A CA 1
ATOM 823 C C . HIS A 1 103 ? 7.004 -0.162 4.509 1.00 93.69 103 HIS A C 1
ATOM 825 O O . HIS A 1 103 ? 6.718 -0.744 5.559 1.00 93.69 103 HIS A O 1
ATOM 831 N N . THR A 1 104 ? 7.012 -0.763 3.323 1.00 93.94 104 THR A N 1
ATOM 832 C CA . THR A 1 104 ? 6.770 -2.199 3.159 1.00 93.94 104 THR A CA 1
ATOM 833 C C . THR A 1 104 ? 8.078 -2.976 3.197 1.00 93.94 104 THR A C 1
ATOM 835 O O . THR A 1 104 ? 9.162 -2.434 2.971 1.00 93.94 104 THR A O 1
ATOM 838 N N . THR A 1 105 ? 7.985 -4.275 3.466 1.00 94.50 105 THR A N 1
ATOM 839 C CA . THR A 1 105 ? 9.160 -5.147 3.484 1.00 94.50 105 THR A CA 1
ATOM 840 C C . THR A 1 105 ? 9.280 -5.838 2.140 1.00 94.50 105 THR A C 1
ATOM 842 O O . THR A 1 105 ? 8.426 -6.644 1.774 1.00 94.50 105 THR A O 1
ATOM 845 N N . LYS A 1 106 ? 10.352 -5.560 1.398 1.00 93.94 106 LYS A N 1
ATOM 846 C CA . LYS A 1 106 ? 10.661 -6.316 0.184 1.00 93.94 106 LYS A CA 1
ATOM 847 C C . LYS A 1 106 ? 10.938 -7.775 0.547 1.00 93.94 106 LYS A C 1
ATOM 849 O O . LYS A 1 106 ? 11.739 -8.050 1.436 1.00 93.94 106 LYS A O 1
ATOM 854 N N . VAL A 1 107 ? 10.316 -8.700 -0.171 1.00 93.94 107 VAL A N 1
ATOM 855 C CA . VAL A 1 107 ? 10.550 -10.139 -0.015 1.00 93.94 107 VAL A CA 1
ATOM 856 C C . VAL A 1 107 ? 11.177 -10.705 -1.284 1.00 93.94 107 VAL A C 1
ATOM 858 O O . VAL A 1 107 ? 11.030 -10.143 -2.373 1.00 93.94 107 VAL A O 1
ATOM 861 N N . GLN A 1 108 ? 11.926 -11.799 -1.146 1.00 92.44 108 GLN A N 1
ATOM 862 C CA . GLN A 1 108 ? 12.485 -12.487 -2.306 1.00 92.44 108 GLN A CA 1
ATOM 863 C C . GLN A 1 108 ? 11.359 -13.041 -3.181 1.00 92.44 108 GLN A C 1
ATOM 865 O O . GLN A 1 108 ? 10.337 -13.514 -2.684 1.00 92.44 108 GLN A O 1
ATOM 870 N N . SER A 1 109 ? 11.556 -12.951 -4.492 1.00 89.81 109 SER A N 1
ATOM 871 C CA . SER A 1 109 ? 10.627 -13.458 -5.492 1.00 89.81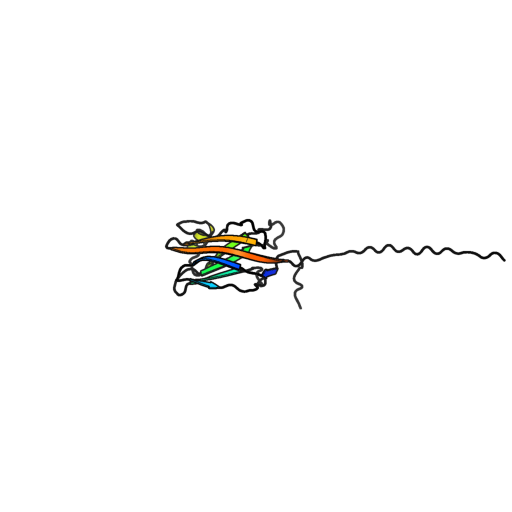 109 SER A CA 1
ATOM 872 C C . SER A 1 109 ? 11.415 -13.881 -6.721 1.00 89.81 109 SER A C 1
ATOM 874 O O . SER A 1 109 ? 12.338 -13.178 -7.135 1.00 89.81 109 SER A O 1
ATOM 876 N N . ASP A 1 110 ? 11.041 -15.015 -7.299 1.00 87.75 110 ASP A N 1
ATOM 877 C CA . ASP A 1 110 ? 11.498 -15.476 -8.611 1.00 87.75 110 ASP A CA 1
ATOM 878 C C . ASP A 1 110 ? 10.788 -14.724 -9.753 1.00 87.75 110 ASP A C 1
ATOM 880 O O . ASP A 1 110 ? 11.269 -14.691 -10.886 1.00 87.75 110 ASP A O 1
ATOM 884 N N . ARG A 1 111 ? 9.654 -14.079 -9.447 1.00 86.44 111 ARG A N 1
ATOM 885 C CA . ARG A 1 111 ? 8.836 -13.309 -10.387 1.00 86.44 111 ARG A CA 1
ATOM 886 C C . ARG A 1 111 ? 8.539 -11.917 -9.851 1.00 86.44 111 ARG A C 1
ATOM 888 O O . ARG A 1 111 ? 7.997 -11.765 -8.760 1.00 86.44 111 ARG A O 1
ATOM 895 N N . GLY A 1 112 ? 8.847 -10.898 -10.650 1.00 89.12 112 GLY A N 1
ATOM 896 C CA . GLY A 1 112 ? 8.503 -9.510 -10.339 1.00 89.12 112 GLY A CA 1
ATOM 897 C C . GLY A 1 112 ? 9.116 -8.991 -9.033 1.00 89.12 112 GLY A C 1
ATOM 898 O O . GLY A 1 112 ? 10.072 -9.541 -8.486 1.00 89.12 112 GLY A O 1
ATOM 899 N N . ARG A 1 113 ? 8.580 -7.873 -8.547 1.00 92.50 113 ARG A N 1
ATOM 900 C CA . ARG A 1 113 ? 8.934 -7.276 -7.260 1.00 92.50 113 ARG A CA 1
ATOM 901 C C . ARG A 1 113 ? 7.827 -7.563 -6.270 1.00 92.50 113 ARG A C 1
ATOM 903 O O . ARG A 1 113 ? 6.700 -7.137 -6.501 1.00 92.50 113 ARG A O 1
ATOM 910 N N . LYS A 1 114 ? 8.165 -8.239 -5.175 1.00 95.81 114 LYS A N 1
ATOM 911 C CA . LYS A 1 114 ? 7.210 -8.646 -4.149 1.00 95.81 114 LYS A CA 1
ATOM 912 C C . LYS A 1 114 ? 7.485 -7.934 -2.828 1.00 95.81 114 LYS A C 1
ATOM 914 O O . LYS A 1 114 ? 8.635 -7.823 -2.398 1.00 95.81 114 LYS A O 1
ATOM 919 N N . TYR A 1 115 ? 6.418 -7.475 -2.189 1.00 96.56 115 TYR A N 1
ATOM 920 C CA . TYR A 1 115 ? 6.451 -6.745 -0.927 1.00 96.56 115 TYR A CA 1
ATOM 921 C C . TYR A 1 115 ? 5.423 -7.327 0.035 1.00 96.56 115 TYR A C 1
ATOM 923 O O . TYR A 1 115 ? 4.271 -7.536 -0.342 1.00 96.56 115 TYR A O 1
ATOM 931 N N . GLN A 1 116 ? 5.835 -7.569 1.275 1.00 97.62 116 GLN A N 1
ATOM 932 C CA . GLN A 1 116 ? 4.928 -7.815 2.387 1.00 97.62 116 GLN A CA 1
ATOM 933 C C . GLN A 1 116 ? 4.386 -6.473 2.874 1.00 97.62 116 GLN A C 1
ATOM 935 O O . GLN A 1 116 ? 5.150 -5.563 3.212 1.00 97.62 116 GLN A O 1
ATOM 940 N N . VAL A 1 117 ? 3.063 -6.371 2.944 1.00 98.00 117 VAL A N 1
ATOM 941 C CA . VAL A 1 117 ? 2.354 -5.191 3.430 1.00 98.00 117 VAL A CA 1
ATOM 942 C C . VAL A 1 117 ? 1.596 -5.582 4.691 1.00 98.00 117 VAL A C 1
ATOM 944 O O . VAL A 1 117 ? 0.845 -6.555 4.697 1.00 98.00 117 VAL A O 1
ATOM 947 N N . SER A 1 118 ? 1.795 -4.817 5.759 1.00 97.69 118 SER A N 1
ATOM 948 C CA . SER A 1 118 ? 1.011 -4.903 6.989 1.00 97.69 118 SER A CA 1
ATOM 949 C C . SER A 1 118 ? 0.666 -3.483 7.409 1.00 97.69 118 SER A C 1
ATOM 951 O O . SER A 1 118 ? 1.558 -2.665 7.639 1.00 97.69 118 SER A O 1
ATOM 953 N N . LEU A 1 119 ? -0.625 -3.169 7.400 1.00 97.75 119 LEU A N 1
ATOM 954 C CA . LEU A 1 119 ? -1.140 -1.815 7.519 1.00 97.75 119 LEU A CA 1
ATOM 955 C C . LEU A 1 119 ? -2.044 -1.715 8.742 1.00 97.75 119 LEU A C 1
ATOM 957 O O . LEU A 1 119 ? -3.108 -2.341 8.783 1.00 97.75 119 LEU A O 1
ATOM 961 N N . CYS A 1 120 ? -1.646 -0.878 9.697 1.00 97.44 120 CYS A N 1
ATOM 962 C CA . CYS A 1 120 ? -2.427 -0.602 10.895 1.00 97.44 120 CYS A CA 1
ATOM 963 C C . CYS A 1 120 ? -2.615 0.899 11.103 1.00 97.44 120 CYS A C 1
ATOM 965 O O . CYS A 1 120 ? -1.739 1.729 10.838 1.00 97.44 120 CYS A O 1
ATOM 967 N N . THR A 1 121 ? -3.785 1.226 11.630 1.00 96.81 121 THR A N 1
ATOM 968 C CA . THR A 1 121 ? -4.066 2.488 12.308 1.00 96.81 121 THR A CA 1
ATOM 969 C C . THR A 1 121 ? -4.084 2.228 13.819 1.00 96.81 121 THR A C 1
ATOM 971 O O . THR A 1 121 ? -4.083 1.065 14.226 1.00 96.81 121 THR A O 1
ATOM 974 N N . PRO A 1 122 ? -4.125 3.271 14.668 1.00 96.56 122 PRO A N 1
ATOM 975 C CA . PRO A 1 122 ? -4.181 3.083 16.117 1.00 96.56 122 PRO A CA 1
ATOM 976 C C . PRO A 1 122 ? -5.382 2.249 16.566 1.00 96.56 122 PRO A C 1
ATOM 978 O O . PRO A 1 122 ? -5.291 1.537 17.560 1.00 96.56 122 PRO A O 1
ATOM 981 N N . ASP A 1 123 ? -6.486 2.347 15.827 1.00 93.38 123 ASP A N 1
ATOM 982 C CA . ASP A 1 123 ? -7.764 1.761 16.214 1.00 93.38 123 ASP A CA 1
ATOM 983 C C . ASP A 1 123 ? -7.949 0.352 15.639 1.00 93.38 123 ASP A C 1
ATOM 985 O O . ASP A 1 123 ? -8.684 -0.458 16.199 1.00 93.38 123 ASP A O 1
ATOM 989 N N . GLU A 1 124 ? -7.304 0.042 14.510 1.00 94.25 124 GLU A N 1
ATOM 990 C CA . GLU A 1 124 ? -7.548 -1.209 13.798 1.00 94.25 124 GLU A CA 1
ATOM 991 C C . GLU A 1 124 ? -6.469 -1.581 12.778 1.00 94.25 124 GLU A C 1
ATOM 993 O O . GLU A 1 124 ? -5.797 -0.734 12.173 1.00 94.25 124 GLU A O 1
ATOM 998 N N . LYS A 1 125 ? -6.388 -2.889 12.517 1.00 97.62 125 LYS A N 1
ATOM 999 C CA . LYS A 1 125 ? -5.699 -3.453 11.358 1.00 97.62 125 LYS A CA 1
ATOM 1000 C C . LYS A 1 125 ? -6.537 -3.213 10.104 1.00 97.62 125 LYS A C 1
ATOM 1002 O O . LYS A 1 125 ? -7.743 -3.455 10.100 1.00 97.62 125 LYS A O 1
ATOM 1007 N N . ILE A 1 126 ? -5.891 -2.763 9.036 1.00 98.19 126 ILE A N 1
ATOM 1008 C CA . ILE A 1 126 ? -6.543 -2.423 7.766 1.00 98.19 126 ILE A CA 1
ATOM 1009 C C . ILE A 1 126 ? -6.304 -3.513 6.726 1.00 98.19 126 ILE A C 1
ATOM 1011 O O . ILE A 1 126 ? -7.239 -3.959 6.065 1.00 98.19 126 ILE A O 1
ATOM 1015 N N . PHE A 1 127 ? -5.053 -3.942 6.580 1.00 98.50 127 PHE A N 1
ATOM 1016 C CA . PHE A 1 127 ? -4.645 -4.850 5.515 1.00 98.50 127 PHE A CA 1
ATOM 1017 C C . PHE A 1 127 ? -3.421 -5.665 5.928 1.00 98.50 127 PHE A C 1
ATOM 1019 O O . PHE A 1 127 ? -2.509 -5.142 6.566 1.00 98.50 127 PHE A O 1
ATOM 1026 N N . GLU A 1 128 ? -3.382 -6.928 5.525 1.00 98.50 128 GLU A N 1
ATOM 1027 C CA . GLU A 1 128 ? -2.172 -7.741 5.510 1.00 98.50 128 GLU A CA 1
ATOM 1028 C C . GLU A 1 128 ? -2.158 -8.637 4.278 1.00 98.50 128 GLU A C 1
ATOM 1030 O O . GLU A 1 128 ? -3.165 -9.255 3.928 1.00 98.50 128 GLU A O 1
ATOM 1035 N N . GLY A 1 129 ? -1.005 -8.719 3.628 1.00 98.00 129 GLY A N 1
ATOM 1036 C CA . GLY A 1 129 ? -0.841 -9.546 2.448 1.00 98.00 129 GLY A CA 1
ATOM 1037 C C . GLY A 1 129 ? 0.464 -9.271 1.725 1.00 98.00 129 GLY A C 1
ATOM 1038 O O . GLY A 1 129 ? 1.324 -8.528 2.205 1.00 98.00 129 GLY A O 1
ATOM 1039 N N . THR A 1 130 ? 0.593 -9.846 0.535 1.00 97.56 130 THR A N 1
ATOM 1040 C CA . THR A 1 130 ? 1.721 -9.570 -0.353 1.00 97.56 130 THR A CA 1
ATOM 1041 C C . THR A 1 130 ? 1.260 -8.909 -1.638 1.00 97.56 130 THR A C 1
ATOM 1043 O O . THR A 1 130 ? 0.201 -9.226 -2.175 1.00 97.56 130 THR A O 1
ATOM 1046 N N . VAL A 1 131 ? 2.070 -7.979 -2.132 1.00 96.25 131 VAL A N 1
ATOM 1047 C CA . VAL A 1 131 ? 1.853 -7.277 -3.397 1.00 96.25 131 VAL A CA 1
ATOM 1048 C C . VAL A 1 131 ? 3.026 -7.593 -4.309 1.00 96.25 131 VAL A C 1
ATOM 1050 O O . VAL A 1 131 ? 4.174 -7.346 -3.938 1.00 96.25 131 VAL A O 1
ATOM 1053 N N . CYS A 1 132 ? 2.743 -8.144 -5.486 1.00 94.94 132 CYS A N 1
ATOM 1054 C CA . CYS A 1 132 ? 3.724 -8.459 -6.514 1.00 94.94 132 CYS A CA 1
ATOM 1055 C C . CYS A 1 132 ? 3.398 -7.708 -7.807 1.00 94.94 132 CYS A C 1
ATOM 1057 O O . CYS A 1 132 ? 2.235 -7.620 -8.188 1.00 94.94 132 CYS A O 1
ATOM 1059 N N . PHE A 1 133 ? 4.403 -7.146 -8.474 1.00 93.25 133 PHE A N 1
ATOM 1060 C CA . PHE A 1 133 ? 4.229 -6.477 -9.766 1.00 93.25 133 PHE A CA 1
ATOM 1061 C C . PHE A 1 133 ? 5.535 -6.413 -10.559 1.00 93.25 133 PHE A C 1
ATOM 1063 O O . PHE A 1 133 ? 6.638 -6.506 -10.014 1.00 93.25 133 PHE A O 1
ATOM 1070 N N . ASN A 1 134 ? 5.420 -6.201 -11.865 1.00 90.75 134 ASN A N 1
ATOM 1071 C CA . ASN A 1 134 ? 6.533 -5.896 -12.752 1.00 90.75 134 ASN A CA 1
ATOM 1072 C C . ASN A 1 134 ? 6.613 -4.389 -13.032 1.00 90.75 134 ASN A C 1
ATOM 1074 O O . ASN A 1 134 ? 5.643 -3.651 -12.863 1.00 90.75 134 ASN A O 1
ATOM 1078 N N . LEU A 1 135 ? 7.794 -3.938 -13.464 1.00 87.69 135 LEU A N 1
ATOM 1079 C CA . LEU A 1 135 ? 8.043 -2.558 -13.878 1.00 87.69 135 LEU A CA 1
ATOM 1080 C C . LEU A 1 135 ? 8.427 -2.530 -15.348 1.00 87.69 135 LEU A C 1
ATOM 1082 O O . LEU A 1 135 ? 9.338 -3.259 -15.744 1.00 87.69 135 LEU A O 1
ATOM 1086 N N . LEU A 1 136 ? 7.808 -1.646 -16.124 1.00 83.38 136 LEU A N 1
ATOM 1087 C CA . LEU A 1 136 ? 8.295 -1.326 -17.462 1.00 83.38 136 LEU A CA 1
ATOM 1088 C C . LEU A 1 136 ? 9.203 -0.106 -17.371 1.00 83.38 136 LEU A C 1
ATOM 1090 O O . LEU A 1 136 ? 8.815 0.911 -16.796 1.00 83.38 136 LEU A O 1
ATOM 1094 N N . ARG A 1 137 ? 10.409 -0.198 -17.933 1.00 77.69 137 ARG A N 1
ATOM 1095 C CA . ARG A 1 137 ? 11.383 0.899 -17.991 1.00 77.69 137 ARG A CA 1
ATOM 1096 C C . ARG A 1 137 ? 11.647 1.267 -19.445 1.00 77.69 137 ARG A C 1
ATOM 1098 O O . ARG A 1 137 ? 11.839 0.374 -20.264 1.00 77.69 137 ARG A O 1
ATOM 1105 N N . LYS A 1 138 ? 11.684 2.562 -19.762 1.00 66.88 138 LYS A N 1
ATOM 1106 C CA . LYS A 1 138 ? 12.124 3.038 -21.083 1.00 66.88 138 LYS A CA 1
ATOM 1107 C C . LYS A 1 138 ? 13.622 3.303 -21.028 1.00 66.88 138 LYS A C 1
ATOM 1109 O O . LYS A 1 138 ? 14.036 4.281 -20.414 1.00 66.88 138 LYS A O 1
ATOM 1114 N N . VAL A 1 139 ? 14.424 2.426 -21.621 1.00 58.25 139 VAL A N 1
ATOM 1115 C CA . VAL A 1 139 ? 15.874 2.623 -21.740 1.00 58.25 139 VAL A CA 1
ATOM 1116 C C . VAL A 1 139 ? 16.146 3.250 -23.102 1.00 58.25 139 VAL A C 1
ATOM 1118 O O . VAL A 1 139 ? 15.841 2.634 -24.120 1.00 58.25 139 VAL A O 1
ATOM 1121 N N . GLY A 1 140 ? 16.695 4.464 -23.128 1.00 52.66 140 GLY A N 1
ATOM 1122 C CA . GLY A 1 140 ? 17.207 5.046 -24.363 1.00 52.66 140 GLY A CA 1
ATOM 1123 C C . GLY A 1 140 ? 18.476 4.308 -24.785 1.00 52.66 140 GLY A C 1
ATOM 1124 O O . GLY A 1 140 ? 19.487 4.372 -24.088 1.00 52.66 140 GLY A O 1
ATOM 1125 N N . VAL A 1 141 ? 18.430 3.593 -25.908 1.00 47.59 141 VAL A N 1
ATOM 1126 C CA . VAL A 1 141 ? 19.630 3.018 -26.528 1.00 47.59 141 VAL A CA 1
ATOM 1127 C C . VAL A 1 141 ? 20.210 4.071 -27.464 1.00 47.59 141 VAL A C 1
ATOM 1129 O O . VAL A 1 141 ? 19.633 4.379 -28.504 1.00 47.59 141 VAL A O 1
ATOM 1132 N N . SER A 1 142 ? 21.343 4.658 -27.084 1.00 47.62 142 SER A N 1
ATOM 1133 C CA . SER A 1 142 ? 22.143 5.495 -27.976 1.00 47.62 142 SER A CA 1
ATOM 1134 C C . SER A 1 142 ? 23.254 4.650 -28.595 1.00 47.62 142 SER A C 1
ATOM 1136 O O . SER A 1 142 ? 24.382 4.655 -28.103 1.00 47.62 142 SER A O 1
ATOM 1138 N N . ASP A 1 143 ? 22.948 3.918 -29.663 1.00 45.91 143 ASP A N 1
ATOM 1139 C CA . ASP A 1 143 ? 23.994 3.256 -30.442 1.00 45.91 143 ASP A CA 1
ATOM 1140 C C . ASP A 1 143 ? 24.658 4.273 -31.382 1.00 45.91 143 ASP A C 1
ATOM 1142 O O . ASP A 1 143 ? 24.042 4.781 -32.321 1.00 45.91 143 ASP A O 1
ATOM 1146 N N . GLN A 1 144 ? 25.940 4.572 -31.149 1.00 44.81 144 GLN A N 1
ATOM 1147 C CA . GLN A 1 144 ? 26.813 5.151 -32.172 1.00 44.81 144 GLN A CA 1
ATOM 1148 C C . GLN A 1 144 ? 27.514 4.013 -32.917 1.00 44.81 144 GLN A C 1
ATOM 1150 O O . GLN A 1 144 ? 28.589 3.558 -32.527 1.00 44.81 144 GLN A O 1
ATOM 1155 N N . PHE A 1 145 ? 26.923 3.557 -34.021 1.00 45.44 145 PHE A N 1
ATOM 1156 C CA . PHE A 1 145 ? 27.617 2.663 -34.945 1.00 45.44 145 PHE A CA 1
ATOM 1157 C C . PHE A 1 145 ? 28.700 3.450 -35.685 1.00 45.44 145 PHE A C 1
ATOM 1159 O O . PHE A 1 145 ? 28.413 4.257 -36.567 1.00 45.44 145 PHE A O 1
ATOM 1166 N N . THR A 1 146 ? 29.967 3.219 -35.337 1.00 48.00 146 THR A N 1
ATOM 1167 C CA . THR A 1 146 ? 31.082 3.736 -36.138 1.00 48.00 146 THR A CA 1
ATOM 1168 C C . THR A 1 146 ? 31.365 2.745 -37.263 1.00 48.00 146 THR A C 1
ATOM 1170 O O . THR A 1 146 ? 32.081 1.765 -37.068 1.00 48.00 146 THR A O 1
ATOM 1173 N N . VAL A 1 147 ? 30.805 2.981 -38.449 1.00 49.09 147 VAL A N 1
ATOM 1174 C CA . VAL A 1 147 ? 31.187 2.228 -39.650 1.00 49.09 147 VAL A CA 1
ATOM 1175 C C . VAL A 1 147 ? 32.559 2.727 -40.107 1.00 49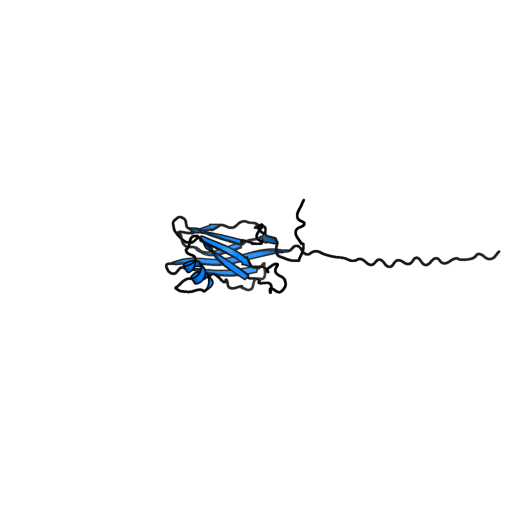.09 147 VAL A C 1
ATOM 1177 O O . VAL A 1 147 ? 32.707 3.874 -40.524 1.00 49.09 147 VAL A O 1
ATOM 1180 N N . ARG A 1 148 ? 33.586 1.876 -40.019 1.00 48.91 148 ARG A N 1
ATOM 1181 C CA . ARG A 1 148 ? 34.867 2.085 -40.708 1.00 48.91 148 ARG A CA 1
ATOM 1182 C C . ARG A 1 148 ? 34.915 1.194 -41.943 1.00 48.91 148 ARG A C 1
ATOM 1184 O O . ARG A 1 148 ? 35.531 0.136 -41.908 1.00 48.91 148 ARG A O 1
ATOM 1191 N N . GLU A 1 149 ? 34.317 1.639 -43.039 1.00 49.72 149 GLU A N 1
ATOM 1192 C CA . GLU A 1 149 ? 34.690 1.123 -44.357 1.00 49.72 149 GLU A CA 1
ATOM 1193 C C . GLU A 1 149 ? 35.743 2.042 -44.978 1.00 49.72 149 GLU A C 1
ATOM 1195 O O . GLU A 1 149 ? 35.535 3.242 -45.151 1.00 49.72 149 GLU A O 1
ATOM 1200 N N . ARG A 1 150 ? 36.905 1.472 -45.306 1.00 50.47 150 ARG A N 1
ATOM 1201 C CA . ARG A 1 150 ? 37.844 2.052 -46.267 1.00 50.47 150 ARG A CA 1
ATOM 1202 C C . ARG A 1 150 ? 37.914 1.091 -47.452 1.00 50.47 150 ARG A C 1
ATOM 1204 O O . ARG A 1 150 ? 38.507 0.023 -47.293 1.00 50.47 150 ARG A O 1
ATOM 1211 N N . PRO A 1 151 ? 37.343 1.417 -48.621 1.00 53.44 151 PRO A N 1
ATOM 1212 C CA . PRO A 1 151 ? 37.593 0.618 -49.809 1.00 53.44 151 PRO A CA 1
ATOM 1213 C C . PRO A 1 151 ? 39.066 0.775 -50.203 1.00 53.44 151 PRO A C 1
ATOM 1215 O O . PRO A 1 151 ? 39.562 1.887 -50.384 1.00 53.44 151 PRO A O 1
ATOM 1218 N N . THR A 1 152 ? 39.776 -0.346 -50.321 1.00 52.09 152 THR A N 1
ATOM 1219 C CA . THR A 1 152 ? 41.122 -0.368 -50.903 1.00 52.09 152 THR A CA 1
ATOM 1220 C C . THR A 1 152 ? 40.969 -0.651 -52.391 1.00 52.09 152 THR A C 1
ATOM 1222 O O . THR A 1 152 ? 40.608 -1.760 -52.773 1.00 52.09 152 THR A O 1
ATOM 1225 N N . ALA A 1 153 ? 41.211 0.349 -53.238 1.00 50.34 153 ALA A N 1
ATOM 1226 C CA . ALA A 1 153 ? 41.289 0.146 -54.679 1.00 50.34 153 ALA A CA 1
ATOM 1227 C C . ALA A 1 153 ? 42.703 -0.325 -55.049 1.00 50.34 153 ALA A C 1
ATOM 1229 O O . ALA A 1 153 ? 43.680 0.381 -54.797 1.00 50.34 153 ALA A O 1
ATOM 1230 N N . VAL A 1 154 ? 42.818 -1.505 -55.661 1.00 60.25 154 VAL A N 1
ATOM 1231 C CA . VAL A 1 154 ? 44.062 -1.967 -56.289 1.00 60.25 154 VAL A CA 1
ATOM 1232 C C . VAL A 1 154 ? 43.985 -1.645 -57.778 1.00 60.25 154 VAL A C 1
ATOM 1234 O O . VAL A 1 154 ? 43.172 -2.211 -58.503 1.00 60.25 154 VAL A O 1
ATOM 1237 N N . VAL A 1 155 ? 44.833 -0.725 -58.241 1.00 55.75 155 VAL A N 1
ATOM 1238 C CA . VAL A 1 155 ? 45.008 -0.439 -59.672 1.00 55.75 155 VAL A CA 1
ATOM 1239 C C . VAL A 1 155 ? 46.000 -1.448 -60.242 1.00 55.75 155 VAL A C 1
ATOM 1241 O O . VAL A 1 155 ? 47.203 -1.337 -60.009 1.00 55.75 155 VAL A O 1
ATOM 1244 N N . ILE A 1 156 ? 45.515 -2.419 -61.016 1.00 55.69 156 ILE A N 1
ATOM 1245 C CA . ILE A 1 156 ? 46.380 -3.281 -61.826 1.00 55.69 156 ILE A CA 1
ATOM 1246 C C . ILE A 1 156 ? 46.620 -2.562 -63.155 1.00 55.69 156 ILE A C 1
ATOM 1248 O O . ILE A 1 156 ? 45.720 -2.445 -63.984 1.00 55.69 156 ILE A O 1
ATOM 1252 N N . ARG A 1 157 ? 47.835 -2.044 -63.355 1.00 49.66 157 ARG A N 1
ATOM 1253 C CA . ARG A 1 157 ? 48.262 -1.530 -64.662 1.00 49.66 157 ARG A CA 1
ATOM 1254 C C . ARG A 1 157 ? 48.643 -2.717 -65.546 1.00 49.66 157 ARG A C 1
ATOM 1256 O O . ARG A 1 157 ? 49.648 -3.371 -65.280 1.00 49.66 157 ARG A O 1
ATOM 1263 N N . GLY A 1 158 ? 47.855 -2.978 -66.587 1.00 46.00 158 GLY A N 1
ATOM 1264 C CA . GLY A 1 158 ? 48.278 -3.846 -67.686 1.00 46.00 158 GLY A CA 1
ATOM 1265 C C . GLY A 1 158 ? 49.488 -3.227 -68.385 1.00 46.00 158 GLY A C 1
ATOM 1266 O O . GLY A 1 158 ? 49.471 -2.037 -68.707 1.00 46.00 158 GLY A O 1
ATOM 1267 N N . ARG A 1 159 ? 50.564 -4.001 -68.552 1.00 48.38 159 ARG A N 1
ATOM 1268 C CA . ARG A 1 159 ? 51.677 -3.629 -69.437 1.00 48.38 159 ARG A CA 1
ATOM 1269 C C . ARG A 1 159 ? 51.293 -3.937 -70.897 1.00 48.38 159 ARG A C 1
ATOM 1271 O O . ARG A 1 159 ? 50.488 -4.847 -71.088 1.00 48.38 159 ARG A O 1
ATOM 1278 N N . PRO A 1 160 ? 51.818 -3.157 -71.860 1.00 52.38 160 PRO A N 1
ATOM 1279 C CA . PRO A 1 160 ? 51.466 -3.238 -73.279 1.00 52.38 160 PRO A CA 1
ATOM 1280 C C . PRO A 1 160 ? 51.877 -4.559 -73.930 1.00 52.38 160 PRO A C 1
ATOM 1282 O O . PRO A 1 160 ? 52.854 -5.175 -73.444 1.00 52.38 160 PRO A O 1
#

Sequence (160 aa):
MTDKQKEDGKAFETFNIEIDVTYLNPRYALSKQRVNVMTANGRLDVFELNPSGGGPSFIGRWDGGSRDPGKTERHDLDIDIYRVSRGQQRRFKKGERGYSGHHTTKVQSDRGRKYQVSLCTPDEKIFEGTVCFNLLRKVGVSDQFTVRERPTAVVIRGRP

Radius of gyration: 24.75 Å; Cα contacts (8 Å, |Δi|>4): 305; chains: 1; bounding box: 69×36×91 Å

Nearest PDB structures (foldseek):
  2egi-assembly1_C  TM=5.807E-01  e=1.863E+00  Aquifex aeolicus
  3bbj-assembly1_A  TM=5.491E-01  e=4.792E+00  Thermobifida fusca YX
  2hbo-assembly1_A-2  TM=2.428E-01  e=3.885E+00  Caulobacter vibrioides
  3oml-assembly1_A  TM=2.548E-01  e=9.990E+00  Drosophila melanogaster